Protein AF-A0A258E0H7-F1 (afdb_monomer)

Mean predicted aligned error: 7.64 Å

Radius of gyration: 17.81 Å; Cα contacts (8 Å, |Δi|>4): 95; chains: 1; bounding box: 35×32×52 Å

Sequence (106 aa):
TGLEKFDLSAGLTFDPAPRPLGAIVLLETAETCALEPVAQVAAVPLLSSQVFRPHAAVLLGRQAALFAQCAALARTVPVYRLSRPKRFATLDAICDLIETQFAPRP

Nearest PDB structures (foldseek):
  2vye-assembly1_B  TM=4.398E-01  e=7.861E-01  Geobacillus kaustophilus HTA426
  5ttx-assembly3_C  TM=3.850E-01  e=9.106E+00  Thaumarchaeota archaeon SCGC AB-539-E09

Secondary structure (DSSP, 8-state):
---------S------SPPPPS-EEEEEE-SS-EEEEPPHHHHHHHHHHTSSSHHHHHHTT-HHHHHHHHHHHHHHS-EEEEEE-S-GGGHHHHHHHHHHHHSPP-

Solvent-accessible surface area (backbone atoms only — not comparable to full-atom values): 6606 Å² total; per-residue (Å²): 136,78,83,82,77,81,73,85,76,63,92,70,74,88,71,88,69,86,74,86,68,83,60,45,77,45,80,41,84,34,93,53,78,47,80,42,81,45,55,49,81,65,33,25,64,55,50,50,70,70,42,84,65,57,64,55,32,55,79,68,73,34,46,68,60,53,50,52,51,29,45,50,45,29,73,73,29,54,40,30,38,35,32,27,53,98,47,77,92,52,44,65,65,53,50,53,52,51,46,70,74,66,52,84,77,132

Structure (mmCIF, N/CA/C/O backbone):
data_AF-A0A258E0H7-F1
#
_entry.id   AF-A0A258E0H7-F1
#
loop_
_atom_site.group_PDB
_atom_site.id
_atom_site.type_symbol
_atom_site.label_atom_id
_atom_site.label_alt_id
_atom_site.label_comp_id
_at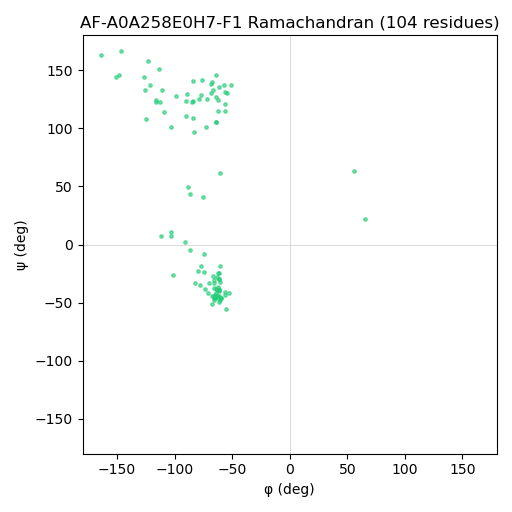om_site.label_asym_id
_atom_site.label_entity_id
_atom_site.label_seq_id
_atom_site.pdbx_PDB_ins_code
_atom_site.Cartn_x
_atom_site.Cartn_y
_atom_site.Cartn_z
_atom_site.occupancy
_atom_site.B_iso_or_equiv
_atom_site.auth_seq_id
_atom_sit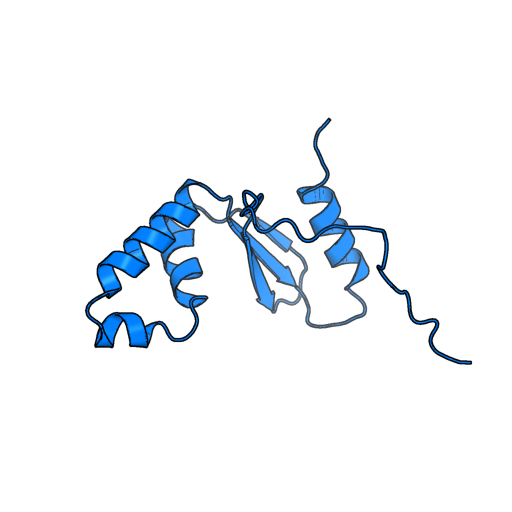e.auth_comp_id
_atom_site.auth_asym_id
_atom_site.auth_atom_id
_atom_site.pdbx_PDB_model_num
ATOM 1 N N . THR A 1 1 ? 14.733 23.526 -31.151 1.00 47.91 1 THR A N 1
ATOM 2 C CA . THR A 1 1 ? 13.702 22.468 -31.142 1.00 47.91 1 THR A CA 1
ATOM 3 C C . THR A 1 1 ? 12.911 22.647 -29.866 1.00 47.91 1 THR A C 1
ATOM 5 O O . THR A 1 1 ? 13.452 22.413 -28.795 1.00 47.91 1 THR A O 1
ATOM 8 N N . GLY A 1 2 ? 11.734 23.271 -29.956 1.00 48.00 2 GLY A N 1
ATOM 9 C CA . GLY A 1 2 ? 10.921 23.611 -28.785 1.00 48.00 2 GLY A CA 1
ATOM 10 C C . GLY A 1 2 ? 10.217 22.373 -28.246 1.00 48.00 2 GLY A C 1
ATOM 11 O O . GLY A 1 2 ? 9.795 21.535 -29.036 1.00 48.00 2 GLY A O 1
ATOM 12 N N . LEU A 1 3 ? 10.128 22.253 -26.920 1.00 60.12 3 LEU A N 1
ATOM 13 C CA . LEU A 1 3 ? 9.322 21.225 -26.266 1.00 60.12 3 LEU A CA 1
ATOM 14 C C . LEU A 1 3 ? 7.880 21.356 -26.776 1.00 60.12 3 LEU A C 1
ATOM 16 O O . LEU A 1 3 ? 7.235 22.377 -26.527 1.00 60.12 3 LEU A O 1
ATOM 20 N N . GLU A 1 4 ? 7.382 20.348 -27.486 1.00 59.34 4 GLU A N 1
ATOM 21 C CA . GLU A 1 4 ? 5.952 20.232 -27.749 1.00 59.34 4 GLU A CA 1
ATOM 22 C C . GLU A 1 4 ? 5.263 20.033 -26.401 1.00 59.34 4 GLU A C 1
ATOM 24 O O . GLU A 1 4 ? 5.387 19.004 -25.736 1.00 59.34 4 GLU A O 1
ATOM 29 N N . LYS A 1 5 ? 4.607 21.093 -25.934 1.00 60.22 5 LYS A N 1
ATOM 30 C CA . LYS A 1 5 ? 3.807 21.062 -24.721 1.00 60.22 5 LYS A CA 1
ATOM 31 C C . LYS A 1 5 ? 2.547 20.264 -25.042 1.00 60.22 5 LYS A C 1
ATOM 33 O O . LYS A 1 5 ? 1.631 20.791 -25.665 1.00 60.22 5 LYS A O 1
ATOM 38 N N . PHE A 1 6 ? 2.515 19.005 -24.621 1.00 62.38 6 PHE A N 1
ATOM 39 C CA . PHE A 1 6 ? 1.298 18.203 -24.632 1.00 62.38 6 PHE A CA 1
ATOM 40 C C . PHE A 1 6 ? 0.298 18.841 -23.667 1.00 62.38 6 PHE A C 1
ATOM 42 O O . PHE A 1 6 ? 0.471 18.787 -22.448 1.00 62.38 6 PHE A O 1
ATOM 49 N N . ASP A 1 7 ? -0.713 19.508 -24.213 1.00 56.28 7 ASP A N 1
ATOM 50 C CA . ASP A 1 7 ? -1.839 19.983 -23.427 1.00 56.28 7 ASP A CA 1
ATOM 51 C C . ASP A 1 7 ? -2.829 18.823 -23.290 1.00 56.28 7 ASP A C 1
ATOM 53 O O . ASP A 1 7 ? -3.470 18.415 -24.258 1.00 56.28 7 ASP A O 1
ATOM 57 N N . LEU A 1 8 ? -2.934 18.257 -22.085 1.00 61.44 8 LEU A N 1
ATOM 58 C CA . LEU A 1 8 ? -3.953 17.262 -21.729 1.00 61.44 8 LEU A CA 1
ATOM 59 C C . LEU A 1 8 ? -5.321 17.945 -21.541 1.00 61.44 8 LEU A C 1
ATOM 61 O O . LEU A 1 8 ? -6.069 17.624 -20.623 1.00 61.44 8 LEU A O 1
ATOM 65 N N . SER A 1 9 ? -5.661 18.899 -22.405 1.00 56.53 9 SER A N 1
ATOM 66 C CA . SER A 1 9 ? -6.960 19.563 -22.451 1.00 56.53 9 SER A CA 1
ATOM 67 C C . SER A 1 9 ? -7.940 18.770 -23.325 1.00 56.53 9 SER A C 1
ATOM 69 O O . SER A 1 9 ? -8.709 19.316 -24.111 1.00 56.53 9 SER A O 1
ATOM 71 N N . ALA A 1 10 ? -7.957 17.443 -23.169 1.00 54.59 10 ALA A N 1
ATOM 72 C CA . ALA A 1 10 ? -9.155 16.684 -23.509 1.00 54.59 10 ALA A CA 1
ATOM 73 C C . ALA A 1 10 ? -10.227 17.104 -22.498 1.00 54.59 10 ALA A C 1
ATOM 75 O O . ALA A 1 10 ? -9.908 17.189 -21.317 1.00 54.59 10 ALA A O 1
ATOM 76 N N . GLY A 1 11 ? -11.448 17.415 -22.949 1.00 56.09 11 GLY A N 1
ATOM 77 C CA . GLY A 1 11 ? -12.550 18.013 -22.177 1.00 56.09 11 GLY A CA 1
ATOM 78 C C . GLY A 1 11 ? -13.046 17.194 -20.977 1.00 56.09 11 GLY A C 1
ATOM 79 O O . GLY A 1 11 ? -14.203 16.792 -20.915 1.00 56.09 11 GLY A O 1
ATOM 80 N N . LEU A 1 12 ? -12.161 16.955 -20.019 1.00 61.03 12 LEU A N 1
ATOM 81 C CA . LEU A 1 12 ? -12.399 16.313 -18.748 1.00 61.03 12 LEU A CA 1
ATOM 82 C C . LEU A 1 12 ? -12.925 17.391 -17.812 1.00 61.03 12 LEU A C 1
ATOM 84 O O . LEU A 1 12 ? -12.177 18.179 -17.234 1.00 61.03 12 LEU A O 1
ATOM 88 N N . THR A 1 13 ? -14.244 17.445 -17.684 1.00 70.94 13 THR A N 1
ATOM 89 C CA . THR A 1 13 ? -14.888 18.141 -16.577 1.00 70.94 13 THR A CA 1
ATOM 90 C C . THR A 1 13 ? -14.311 17.583 -15.276 1.00 70.94 13 THR A C 1
ATOM 92 O O . THR A 1 13 ? -14.226 16.365 -15.109 1.00 70.94 13 THR A O 1
ATOM 95 N N . PHE A 1 14 ? -13.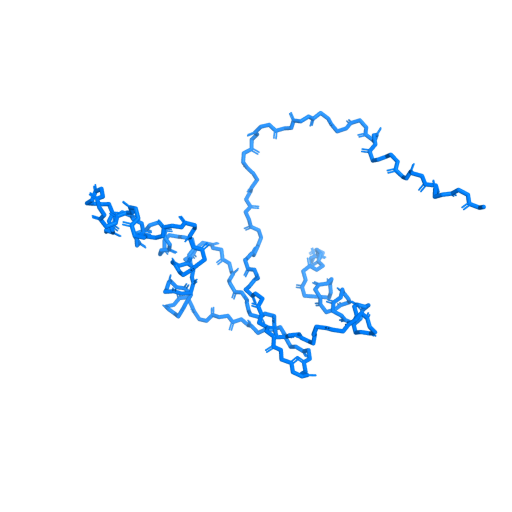886 18.455 -14.361 1.00 75.56 14 PHE A N 1
ATOM 96 C CA . PHE A 1 14 ? -13.424 18.017 -13.047 1.00 75.56 14 PHE A CA 1
ATOM 97 C C . PHE A 1 14 ? -14.582 17.335 -12.313 1.00 75.56 14 PHE A C 1
ATOM 99 O O . PHE A 1 14 ? -15.585 17.976 -12.001 1.00 75.56 14 PHE A O 1
ATOM 106 N N . ASP A 1 15 ? -14.441 16.038 -12.060 1.00 80.75 15 ASP A N 1
ATOM 107 C CA . ASP A 1 15 ? -15.366 15.274 -11.235 1.00 80.75 15 ASP A CA 1
ATOM 108 C C . ASP A 1 15 ? -14.886 15.337 -9.775 1.00 80.75 15 ASP A C 1
ATOM 110 O O . ASP A 1 15 ? -13.832 14.774 -9.461 1.00 80.75 15 ASP A O 1
ATOM 114 N N . PRO A 1 16 ? -15.610 16.028 -8.875 1.00 84.69 16 PRO A N 1
ATOM 115 C CA . PRO A 1 16 ? -15.230 16.111 -7.470 1.00 84.69 16 PRO A CA 1
ATOM 116 C C . PRO A 1 16 ? -15.515 14.810 -6.706 1.00 84.69 16 PRO A C 1
ATOM 118 O O . PRO A 1 16 ? -15.144 14.709 -5.534 1.00 84.69 16 PRO A O 1
ATOM 121 N N . ALA A 1 17 ? -16.206 13.837 -7.313 1.00 89.31 17 ALA A N 1
ATOM 122 C CA . ALA A 1 17 ? -16.540 12.597 -6.642 1.00 89.31 17 ALA A CA 1
ATOM 123 C C . ALA A 1 17 ? -15.269 11.763 -6.390 1.00 89.31 17 ALA A C 1
ATOM 125 O O . ALA A 1 17 ? -14.468 11.536 -7.303 1.00 89.31 17 ALA A O 1
ATOM 126 N N . PRO A 1 18 ? -15.059 11.275 -5.154 1.00 87.06 18 PRO A N 1
ATOM 127 C CA . PRO A 1 18 ? -13.915 10.430 -4.855 1.00 87.06 18 PRO A CA 1
ATOM 128 C C . PRO A 1 18 ? -14.016 9.128 -5.651 1.00 87.06 18 PRO A C 1
ATOM 130 O O . PRO A 1 18 ? -15.017 8.412 -5.580 1.00 87.06 18 PRO A O 1
ATOM 133 N N . ARG A 1 19 ? -12.958 8.797 -6.391 1.00 88.50 19 ARG A N 1
ATOM 134 C CA . ARG A 1 19 ? -12.869 7.521 -7.103 1.00 88.50 19 ARG A CA 1
ATOM 135 C C . ARG A 1 19 ? -12.360 6.424 -6.169 1.00 88.50 19 ARG A C 1
ATOM 137 O O . ARG A 1 19 ? -11.459 6.688 -5.368 1.00 88.50 19 ARG A O 1
ATOM 144 N N . PRO A 1 20 ? -12.899 5.197 -6.265 1.00 89.50 20 PRO A N 1
ATOM 145 C CA . PRO A 1 20 ? -12.367 4.076 -5.505 1.00 89.50 20 PRO A CA 1
ATOM 146 C C . PRO A 1 20 ? -10.911 3.817 -5.912 1.00 89.50 20 PRO A C 1
ATOM 148 O O . PRO A 1 20 ? -10.576 3.820 -7.097 1.00 89.50 20 PRO A O 1
ATOM 151 N N . LEU A 1 21 ? -10.041 3.600 -4.925 1.00 91.50 21 LEU A N 1
ATOM 152 C CA . LEU A 1 21 ? -8.642 3.253 -5.170 1.00 91.50 21 LEU A CA 1
ATOM 153 C C . LEU A 1 21 ? -8.536 1.781 -5.580 1.00 91.50 21 LEU A C 1
ATOM 155 O O . LEU A 1 21 ? -9.028 0.910 -4.867 1.00 91.50 21 LEU A O 1
ATOM 159 N N . GLY A 1 22 ? -7.857 1.510 -6.698 1.00 91.69 22 GLY A N 1
ATOM 160 C CA . GLY A 1 22 ? -7.590 0.140 -7.151 1.00 91.69 22 GLY A CA 1
ATOM 161 C C . GLY A 1 22 ? -6.451 -0.542 -6.387 1.00 91.69 22 GLY A C 1
ATOM 162 O O . GLY A 1 22 ? -6.506 -1.743 -6.142 1.00 91.69 22 GLY A O 1
ATOM 163 N N . ALA A 1 23 ? -5.432 0.223 -5.988 1.00 94.88 23 ALA A N 1
ATOM 164 C CA . ALA A 1 23 ? -4.303 -0.251 -5.196 1.00 94.88 23 ALA A CA 1
ATOM 165 C C . ALA A 1 23 ? -3.530 0.924 -4.574 1.00 94.88 23 ALA A C 1
ATOM 167 O O . ALA A 1 23 ? -3.630 2.063 -5.034 1.00 94.88 23 ALA A O 1
ATOM 168 N N . ILE A 1 24 ? -2.713 0.631 -3.561 1.00 95.81 24 ILE A N 1
ATOM 169 C CA . ILE A 1 24 ? -1.673 1.526 -3.040 1.00 95.81 24 ILE A CA 1
ATOM 170 C C . ILE A 1 24 ? -0.320 0.855 -3.271 1.00 95.81 24 ILE A C 1
ATOM 172 O O . ILE A 1 24 ? -0.094 -0.260 -2.807 1.00 95.81 24 ILE A O 1
ATOM 176 N N . VAL A 1 25 ? 0.595 1.536 -3.960 1.00 96.50 25 VAL A N 1
ATOM 177 C CA . VAL A 1 25 ? 1.948 1.027 -4.228 1.00 96.50 25 VAL A CA 1
ATOM 178 C C . VAL A 1 25 ? 2.962 1.820 -3.409 1.00 96.50 25 VAL A C 1
ATOM 180 O O . VAL A 1 25 ? 3.160 3.015 -3.622 1.00 96.50 25 VAL A O 1
ATOM 183 N N . LEU A 1 26 ? 3.607 1.149 -2.460 1.00 96.25 26 LEU A N 1
ATOM 184 C CA . LEU A 1 26 ? 4.665 1.702 -1.625 1.00 96.25 26 LEU A CA 1
ATOM 185 C C . LEU A 1 26 ? 5.998 1.600 -2.360 1.00 96.25 26 LEU A C 1
ATOM 187 O O . LEU A 1 26 ? 6.409 0.512 -2.758 1.00 96.25 26 LEU A O 1
ATOM 191 N N . LEU A 1 27 ? 6.673 2.731 -2.534 1.00 94.88 27 LEU A N 1
ATOM 192 C CA . LEU A 1 27 ? 7.924 2.798 -3.281 1.00 94.88 27 LEU A CA 1
ATOM 193 C C . LEU A 1 27 ? 9.121 2.553 -2.364 1.00 94.88 27 LEU A C 1
ATOM 195 O O . LEU A 1 27 ? 9.291 3.242 -1.359 1.00 94.88 27 LEU A O 1
ATOM 199 N N . GLU A 1 28 ? 9.993 1.638 -2.767 1.00 95.00 28 GLU A N 1
ATOM 200 C CA . GLU A 1 28 ? 11.252 1.348 -2.091 1.00 95.00 28 GLU A CA 1
ATOM 201 C C . GLU A 1 28 ? 12.424 1.436 -3.073 1.00 95.00 28 GLU A C 1
ATOM 203 O O . GLU A 1 28 ? 12.308 1.109 -4.255 1.00 95.00 28 GLU A O 1
ATOM 208 N N . THR A 1 29 ? 13.571 1.916 -2.589 1.00 94.94 29 THR A N 1
ATOM 209 C CA . THR A 1 29 ? 14.801 1.934 -3.391 1.00 94.94 29 THR A CA 1
ATOM 210 C C . THR A 1 29 ? 15.495 0.586 -3.265 1.00 94.94 29 THR A C 1
ATOM 212 O O . THR A 1 29 ? 15.841 0.189 -2.159 1.00 94.94 29 THR A O 1
ATOM 215 N N . ALA A 1 30 ? 15.720 -0.085 -4.389 1.00 94.56 30 ALA A N 1
ATOM 216 C CA . ALA A 1 30 ? 16.410 -1.368 -4.453 1.00 94.56 30 ALA A CA 1
ATOM 217 C C . ALA A 1 30 ? 17.217 -1.483 -5.751 1.00 94.56 30 ALA A C 1
ATOM 219 O O . ALA A 1 30 ? 17.032 -0.700 -6.678 1.00 94.56 30 ALA A O 1
ATOM 220 N N . GLU A 1 31 ? 18.103 -2.469 -5.833 1.00 91.62 31 GLU A N 1
ATOM 221 C CA . GLU A 1 31 ? 18.896 -2.734 -7.041 1.00 91.62 31 GLU A CA 1
ATOM 222 C C . GLU A 1 31 ? 18.123 -3.509 -8.112 1.00 91.62 31 GLU A C 1
ATOM 224 O O . GLU A 1 31 ? 18.439 -3.428 -9.299 1.00 91.62 31 GLU A O 1
ATOM 229 N N . THR A 1 32 ? 17.083 -4.228 -7.698 1.00 89.62 32 THR A N 1
ATOM 230 C CA . THR A 1 32 ? 16.216 -5.020 -8.566 1.00 89.62 32 THR A CA 1
ATOM 231 C C . THR A 1 32 ? 14.813 -4.432 -8.602 1.00 89.62 32 THR A C 1
ATOM 233 O O . THR A 1 32 ? 14.361 -3.785 -7.653 1.00 89.62 32 THR A O 1
ATOM 236 N N . CYS A 1 33 ? 14.133 -4.636 -9.730 1.00 92.62 33 CYS A N 1
ATOM 237 C CA . CYS A 1 33 ? 12.736 -4.263 -9.880 1.00 92.62 33 CYS A CA 1
ATOM 238 C C . CYS A 1 33 ? 11.842 -5.433 -9.461 1.00 92.62 33 CYS A C 1
ATOM 240 O O . CYS A 1 33 ? 11.983 -6.528 -10.002 1.00 92.62 33 CYS A O 1
ATOM 242 N N . ALA A 1 34 ? 10.951 -5.208 -8.498 1.00 94.62 34 ALA A N 1
ATOM 243 C CA . ALA A 1 34 ? 9.981 -6.201 -8.048 1.00 94.62 34 ALA A CA 1
ATOM 244 C C . ALA A 1 34 ? 8.715 -5.512 -7.537 1.00 94.62 34 ALA A C 1
ATOM 246 O O . ALA A 1 34 ? 8.794 -4.452 -6.914 1.00 94.62 34 ALA A O 1
ATOM 247 N N . LEU A 1 35 ? 7.560 -6.127 -7.789 1.00 96.12 35 LEU A N 1
ATOM 248 C CA . LEU A 1 35 ? 6.261 -5.668 -7.309 1.00 96.12 35 LEU A CA 1
ATOM 249 C C . LEU A 1 35 ? 5.591 -6.797 -6.531 1.00 96.12 35 LEU A C 1
ATOM 251 O O . LEU A 1 35 ? 5.156 -7.788 -7.112 1.00 96.12 35 LEU A O 1
ATOM 255 N N . GLU A 1 36 ? 5.516 -6.648 -5.214 1.00 96.38 36 GLU A N 1
ATOM 256 C CA . GLU A 1 36 ? 5.084 -7.721 -4.316 1.00 96.38 36 GLU A CA 1
ATOM 257 C C . GLU A 1 36 ? 3.853 -7.305 -3.506 1.00 96.38 36 GLU A C 1
ATOM 259 O O . GLU A 1 36 ? 3.798 -6.173 -3.011 1.00 96.38 36 GLU A O 1
ATOM 264 N N . PRO A 1 37 ? 2.850 -8.187 -3.342 1.00 96.75 37 PRO A N 1
ATOM 265 C CA . PRO A 1 37 ? 1.712 -7.899 -2.485 1.00 96.75 37 PRO A CA 1
ATOM 266 C C . PRO A 1 37 ? 2.148 -7.846 -1.018 1.00 96.75 37 PRO A C 1
ATOM 268 O O . PRO A 1 37 ? 2.916 -8.675 -0.533 1.00 96.75 37 PRO A O 1
ATOM 271 N N . VAL A 1 38 ? 1.600 -6.886 -0.283 1.00 97.44 38 VAL A N 1
ATOM 272 C CA . VAL A 1 38 ? 1.816 -6.738 1.154 1.00 97.44 38 VAL A CA 1
ATOM 273 C C . VAL A 1 38 ? 0.633 -7.349 1.894 1.00 97.44 38 VAL A C 1
ATOM 275 O O . VAL A 1 38 ? -0.523 -7.006 1.643 1.00 97.44 38 VAL A O 1
ATOM 278 N N . ALA A 1 39 ? 0.913 -8.237 2.849 1.00 94.94 39 ALA A N 1
ATOM 279 C CA . ALA A 1 39 ? -0.121 -8.796 3.715 1.00 94.94 39 ALA A CA 1
ATOM 280 C C . ALA A 1 39 ? -0.875 -7.679 4.458 1.00 94.94 39 ALA A C 1
ATOM 282 O O . ALA A 1 39 ? -0.255 -6.762 4.996 1.00 94.94 39 ALA A O 1
ATOM 283 N N . GLN A 1 40 ? -2.205 -7.778 4.553 1.00 91.44 40 GLN A N 1
ATOM 284 C CA . GLN A 1 40 ? -3.054 -6.712 5.112 1.00 91.44 40 GLN A CA 1
ATOM 285 C C . GLN A 1 40 ? -2.612 -6.247 6.508 1.00 91.44 40 GLN A C 1
ATOM 287 O O . GLN A 1 40 ? -2.560 -5.050 6.783 1.00 91.44 40 GLN A O 1
ATOM 292 N N . VAL A 1 41 ? -2.233 -7.185 7.382 1.00 91.56 41 VAL A N 1
ATOM 293 C CA . VAL A 1 41 ? -1.747 -6.872 8.737 1.00 91.56 41 VAL A CA 1
ATOM 294 C C . VAL A 1 41 ? -0.444 -6.066 8.691 1.00 91.56 41 VAL A C 1
ATOM 296 O O . VAL A 1 41 ? -0.276 -5.119 9.458 1.00 91.56 41 VAL A O 1
ATOM 299 N N . ALA A 1 42 ? 0.456 -6.394 7.762 1.00 94.81 42 ALA A N 1
ATOM 300 C CA . ALA A 1 42 ? 1.715 -5.681 7.573 1.00 94.81 42 ALA A CA 1
ATOM 301 C C . ALA A 1 42 ? 1.522 -4.314 6.890 1.00 94.81 42 ALA A C 1
ATOM 303 O O . ALA A 1 42 ? 2.343 -3.416 7.070 1.00 94.81 42 ALA A O 1
ATOM 304 N N . ALA A 1 43 ? 0.432 -4.126 6.141 1.00 96.06 43 ALA A N 1
ATOM 305 C CA . ALA A 1 43 ? 0.143 -2.879 5.442 1.00 96.06 43 ALA A CA 1
ATOM 306 C C . ALA A 1 43 ? -0.224 -1.726 6.390 1.00 96.06 43 ALA A C 1
ATOM 308 O O . ALA A 1 43 ? 0.141 -0.587 6.118 1.00 96.06 43 ALA A O 1
ATOM 309 N N . VAL A 1 44 ? -0.887 -1.986 7.523 1.00 94.69 44 VAL A N 1
ATOM 310 C CA . VAL A 1 44 ? -1.329 -0.930 8.459 1.00 94.69 44 VAL A CA 1
ATOM 311 C C . VAL A 1 44 ? -0.186 -0.019 8.943 1.00 94.69 44 VAL A C 1
ATOM 313 O O . VAL A 1 44 ? -0.290 1.198 8.758 1.00 94.69 44 VAL A O 1
ATOM 316 N N . PRO A 1 45 ? 0.912 -0.539 9.533 1.00 93.44 45 PRO A N 1
ATOM 317 C CA . PRO A 1 45 ? 2.024 0.311 9.963 1.00 93.44 45 PRO A CA 1
ATOM 318 C C . PRO A 1 45 ? 2.750 0.976 8.787 1.00 93.44 45 PRO A C 1
ATOM 320 O O . PRO A 1 45 ? 3.242 2.095 8.931 1.00 93.44 45 PRO A O 1
ATOM 323 N N . LEU A 1 46 ? 2.788 0.330 7.617 1.00 94.69 46 LEU A N 1
ATOM 324 C CA . LEU A 1 46 ? 3.393 0.905 6.417 1.00 94.69 46 LEU A CA 1
ATOM 325 C C . LEU A 1 46 ? 2.592 2.101 5.898 1.00 94.69 46 LEU A C 1
ATOM 327 O O . LEU A 1 46 ? 3.175 3.133 5.600 1.00 94.69 46 LEU A O 1
ATOM 331 N N . LEU A 1 47 ? 1.263 2.008 5.850 1.00 94.94 47 LEU A N 1
ATOM 332 C CA . LEU A 1 47 ? 0.407 3.131 5.467 1.00 94.94 47 LEU A CA 1
ATOM 333 C C . LEU A 1 47 ? 0.511 4.275 6.478 1.00 94.94 47 LEU A C 1
ATOM 335 O O . LEU A 1 47 ? 0.639 5.431 6.085 1.00 94.94 47 LEU A O 1
ATOM 339 N N . SER A 1 48 ? 0.536 3.959 7.777 1.00 92.50 48 SER A N 1
ATOM 340 C CA . SER A 1 48 ? 0.684 4.973 8.824 1.00 92.50 48 SER A CA 1
ATOM 341 C C . SER A 1 48 ? 2.001 5.750 8.725 1.00 92.50 48 SER A C 1
ATOM 343 O O . SER A 1 48 ? 2.031 6.912 9.126 1.00 92.50 48 SER A O 1
ATOM 345 N N . SER A 1 49 ? 3.081 5.146 8.211 1.00 91.19 49 SER A N 1
ATOM 346 C CA . SER A 1 49 ? 4.368 5.834 8.025 1.00 91.19 49 SER A CA 1
ATOM 347 C C . SER A 1 49 ? 4.389 6.759 6.805 1.00 91.19 49 SER A C 1
ATOM 349 O O . SER A 1 49 ? 5.219 7.662 6.745 1.00 91.19 49 SER A O 1
ATOM 351 N N . GLN A 1 50 ? 3.457 6.576 5.863 1.00 93.75 50 GLN A N 1
ATOM 352 C CA . GLN A 1 50 ? 3.284 7.455 4.700 1.00 93.75 50 GLN A CA 1
ATOM 353 C C . GLN A 1 50 ? 2.375 8.657 4.987 1.00 93.75 50 GLN A C 1
ATOM 355 O O . GLN A 1 50 ? 2.205 9.529 4.134 1.00 93.75 50 GLN A O 1
ATOM 360 N N . VAL A 1 51 ? 1.779 8.728 6.180 1.00 91.62 51 VAL A N 1
ATOM 361 C CA . VAL A 1 51 ? 0.929 9.854 6.566 1.00 91.62 51 VAL A CA 1
ATOM 362 C C . VAL A 1 51 ? 1.804 11.075 6.807 1.00 91.62 51 VAL A C 1
ATOM 364 O O . VAL A 1 51 ? 2.719 11.057 7.627 1.00 91.62 51 VAL A O 1
ATOM 367 N N . PHE A 1 52 ? 1.499 12.171 6.119 1.00 90.25 52 PHE A N 1
ATOM 368 C CA . PHE A 1 52 ? 2.197 13.431 6.324 1.00 90.25 52 PHE A CA 1
ATOM 369 C C . PHE A 1 52 ? 1.994 13.937 7.761 1.00 90.25 52 PHE A C 1
ATOM 371 O O . PHE A 1 52 ? 0.866 14.138 8.206 1.00 90.25 52 PHE A O 1
ATOM 378 N N . ARG A 1 53 ? 3.103 14.176 8.478 1.00 87.06 53 ARG A N 1
ATOM 379 C CA . ARG A 1 53 ? 3.135 14.650 9.878 1.00 87.06 53 ARG A CA 1
ATOM 380 C C . ARG A 1 53 ? 2.344 13.751 10.846 1.00 87.06 53 ARG A C 1
ATOM 382 O O . ARG A 1 53 ? 1.428 14.228 11.519 1.00 87.06 53 ARG A O 1
ATOM 389 N N . PRO A 1 54 ? 2.739 12.480 11.025 1.00 82.94 54 PRO A N 1
ATOM 390 C CA . PRO A 1 54 ? 1.996 11.546 11.875 1.00 82.94 54 PRO A CA 1
ATOM 391 C C . PRO A 1 54 ? 1.960 11.995 13.349 1.00 82.94 54 PRO A C 1
ATOM 393 O O . PRO A 1 54 ? 0.979 11.761 14.051 1.00 82.94 54 PRO A O 1
ATOM 396 N N . HIS A 1 55 ? 2.975 12.738 13.809 1.00 86.19 55 HIS A N 1
ATOM 397 C CA . HIS A 1 55 ? 3.013 13.327 15.153 1.00 86.19 55 HIS A CA 1
ATOM 398 C C . HIS A 1 55 ? 1.885 14.331 15.425 1.00 86.19 55 HIS A C 1
ATOM 400 O O . HIS A 1 55 ? 1.497 14.499 16.578 1.00 86.19 55 HIS A O 1
ATOM 406 N N . ALA A 1 56 ? 1.309 14.962 14.395 1.00 88.38 56 ALA A N 1
ATOM 407 C CA . ALA A 1 56 ? 0.159 15.842 14.582 1.00 88.38 56 ALA A CA 1
ATOM 408 C C . ALA A 1 56 ? -1.043 15.069 15.147 1.00 88.38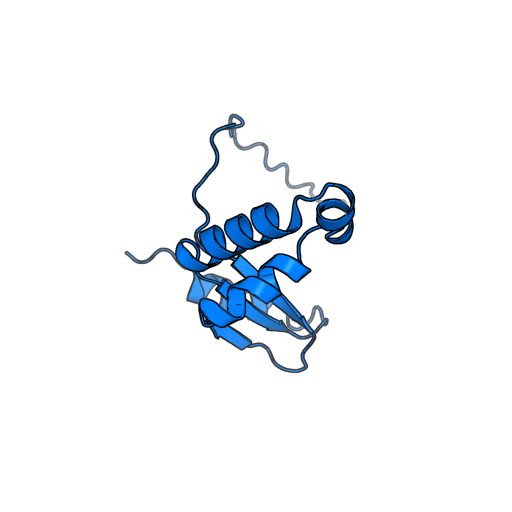 56 ALA A C 1
ATOM 410 O O . ALA A 1 56 ? -1.743 15.572 16.020 1.00 88.38 56 ALA A O 1
ATOM 411 N N . ALA A 1 57 ? -1.241 13.814 14.729 1.00 85.81 57 ALA A N 1
ATOM 412 C CA . ALA A 1 57 ? -2.295 12.971 15.283 1.00 85.81 57 ALA A CA 1
ATOM 413 C C . ALA A 1 57 ? -2.056 12.649 16.765 1.00 85.81 57 ALA A C 1
ATOM 415 O O . ALA A 1 57 ? -3.017 12.557 17.521 1.00 85.81 57 ALA A O 1
ATOM 416 N N . VAL A 1 58 ? -0.799 12.522 17.199 1.00 87.81 58 VAL A N 1
ATOM 417 C CA . VAL A 1 58 ? -0.458 12.327 18.618 1.00 87.81 58 VAL A CA 1
ATOM 418 C C . VAL A 1 58 ? -0.788 13.584 19.420 1.00 87.81 58 VAL A C 1
ATOM 420 O O . VAL A 1 58 ? -1.525 13.506 20.398 1.00 87.81 58 VAL A O 1
ATOM 423 N N . LEU A 1 59 ? -0.320 14.751 18.964 1.00 91.31 59 LEU A N 1
ATOM 424 C CA . LEU A 1 59 ? -0.552 16.036 19.636 1.00 91.31 59 LEU A CA 1
ATOM 425 C C . LEU A 1 59 ? -2.041 16.403 19.730 1.00 91.31 59 LEU A C 1
ATOM 427 O O . LEU A 1 59 ?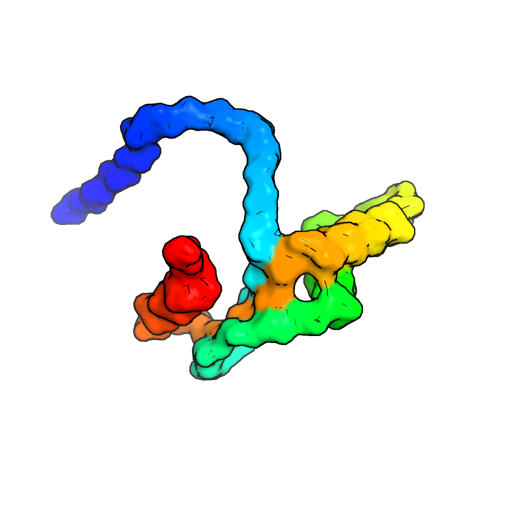 -2.455 17.064 20.674 1.00 91.31 59 LEU A O 1
ATOM 431 N N . LEU A 1 60 ? -2.849 15.951 18.769 1.00 92.06 60 LEU A N 1
ATOM 432 C CA . LEU A 1 60 ? -4.296 16.165 18.738 1.00 92.06 60 LEU A CA 1
ATOM 433 C C . LEU A 1 60 ? -5.101 15.047 19.430 1.00 92.06 60 LEU A C 1
ATOM 435 O O . LEU A 1 60 ? -6.330 15.070 19.373 1.00 92.06 60 LEU A O 1
ATOM 439 N N . GLY A 1 61 ? -4.451 14.035 20.021 1.00 92.06 61 GLY A N 1
ATOM 440 C CA . GLY A 1 61 ? -5.137 12.890 20.639 1.00 92.06 61 GLY A CA 1
ATOM 441 C C . GLY A 1 61 ? -5.915 12.010 19.645 1.00 92.06 61 GLY A C 1
ATOM 442 O O . GLY A 1 61 ? -6.848 11.304 20.017 1.00 92.06 61 GLY A O 1
ATOM 443 N N . ARG A 1 62 ? -5.560 12.051 18.356 1.00 92.62 62 ARG A N 1
ATOM 444 C CA . ARG A 1 62 ? -6.217 11.348 17.237 1.00 92.62 62 ARG A CA 1
ATOM 445 C C . ARG A 1 62 ? -5.467 10.103 16.760 1.00 92.62 62 ARG A C 1
ATOM 447 O O . ARG A 1 62 ? -5.833 9.540 15.733 1.00 92.62 62 ARG A O 1
ATOM 454 N N . GLN A 1 63 ? -4.453 9.640 17.488 1.00 92.12 63 GLN A N 1
ATOM 455 C CA . GLN A 1 63 ? -3.636 8.490 17.084 1.00 92.12 63 GLN A CA 1
ATOM 456 C C . GLN A 1 63 ? -4.469 7.221 16.827 1.00 92.12 63 GLN A C 1
ATOM 458 O O . GLN A 1 63 ? -4.280 6.563 15.808 1.00 92.12 63 GLN A O 1
ATOM 463 N N . ALA A 1 64 ? -5.438 6.911 17.697 1.00 92.75 64 ALA A N 1
ATOM 464 C CA . ALA A 1 64 ? -6.328 5.762 17.509 1.00 92.75 64 ALA A CA 1
ATOM 465 C C . ALA A 1 64 ? -7.212 5.904 16.256 1.00 92.75 64 ALA A C 1
ATOM 467 O O . ALA A 1 64 ? -7.424 4.936 15.528 1.00 92.75 64 ALA A O 1
ATOM 468 N N . ALA A 1 65 ? -7.683 7.122 15.972 1.00 93.31 65 ALA A N 1
ATOM 469 C CA . ALA A 1 65 ? -8.471 7.418 14.778 1.00 93.31 65 ALA A CA 1
ATOM 470 C C . ALA A 1 65 ? -7.632 7.246 13.501 1.00 93.31 65 ALA A C 1
ATOM 472 O O . ALA A 1 65 ? -8.086 6.610 12.553 1.00 93.31 65 ALA A O 1
ATOM 473 N N . LEU A 1 66 ? -6.392 7.748 13.503 1.00 93.06 66 LEU A N 1
ATOM 474 C CA . LEU A 1 66 ? -5.464 7.579 12.385 1.00 93.06 66 LEU A CA 1
ATOM 475 C C . LEU A 1 66 ? -5.160 6.098 12.129 1.00 93.06 66 LEU A C 1
ATOM 477 O O . LEU A 1 66 ? -5.199 5.637 10.988 1.00 93.06 66 LEU A O 1
ATOM 481 N N . PHE A 1 67 ? -4.905 5.339 13.195 1.00 93.25 67 PHE A N 1
ATOM 482 C CA . PHE A 1 67 ? -4.683 3.901 13.099 1.00 93.25 67 PHE A CA 1
ATOM 483 C C . PHE A 1 67 ? -5.902 3.179 12.508 1.00 93.25 67 PHE A C 1
ATOM 485 O O . PHE A 1 67 ? -5.758 2.379 11.585 1.00 93.25 67 PHE A O 1
ATOM 492 N N . ALA A 1 68 ? -7.111 3.501 12.980 1.00 94.94 68 ALA A N 1
ATOM 493 C CA . ALA A 1 68 ? -8.350 2.924 12.464 1.00 94.94 68 ALA A CA 1
ATOM 494 C C . ALA A 1 68 ? -8.571 3.238 10.973 1.00 94.94 68 ALA A C 1
ATOM 496 O O . ALA A 1 68 ? -9.010 2.362 10.227 1.00 94.94 68 ALA A O 1
ATOM 497 N N . GLN A 1 69 ? -8.223 4.449 10.524 1.00 93.75 69 GLN A N 1
ATOM 498 C CA . GLN A 1 69 ? -8.278 4.841 9.111 1.00 93.75 69 GLN A CA 1
ATOM 499 C C . GLN A 1 69 ? -7.275 4.053 8.258 1.00 93.75 69 GLN A C 1
ATOM 501 O O . GLN A 1 69 ? -7.654 3.503 7.226 1.00 93.75 69 GLN A O 1
ATOM 506 N N . CYS A 1 70 ? -6.023 3.923 8.708 1.00 94.88 70 CYS A N 1
ATOM 507 C CA . CYS A 1 70 ? -5.016 3.114 8.011 1.00 94.88 70 CYS A CA 1
ATOM 508 C C . CYS A 1 70 ? -5.436 1.640 7.938 1.00 94.88 70 CYS A C 1
ATOM 510 O O . CYS A 1 70 ? -5.292 0.999 6.899 1.00 94.88 70 CYS A O 1
ATOM 512 N N . ALA A 1 71 ? -6.013 1.110 9.019 1.00 95.50 71 ALA A N 1
ATOM 513 C CA . ALA A 1 71 ? -6.546 -0.244 9.054 1.00 95.50 71 ALA A CA 1
ATOM 514 C C . ALA A 1 71 ? -7.749 -0.420 8.115 1.00 95.50 71 ALA A C 1
ATOM 516 O O . ALA 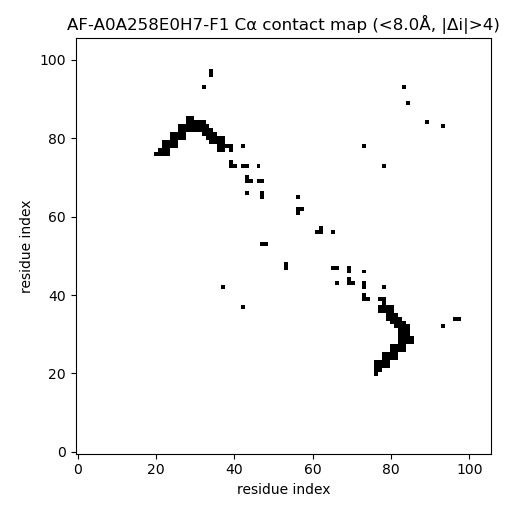A 1 71 ? -7.885 -1.472 7.497 1.00 95.50 71 ALA A O 1
ATOM 517 N N . ALA A 1 72 ? -8.619 0.586 7.990 1.00 95.06 72 ALA A N 1
ATOM 518 C CA . ALA A 1 72 ? -9.717 0.559 7.029 1.00 95.06 72 ALA A CA 1
ATOM 519 C C . ALA A 1 72 ? -9.196 0.491 5.589 1.00 95.06 72 ALA A C 1
ATOM 521 O O . ALA A 1 72 ? -9.638 -0.376 4.843 1.00 95.06 72 ALA A O 1
ATOM 522 N N . LEU A 1 73 ? -8.206 1.321 5.242 1.00 94.38 73 LEU A N 1
ATOM 523 C CA . LEU A 1 73 ? -7.563 1.297 3.926 1.00 94.38 73 LEU A CA 1
ATOM 524 C C . LEU A 1 73 ? -6.893 -0.048 3.634 1.00 94.38 73 LEU A C 1
ATOM 526 O O . LEU A 1 73 ? -7.134 -0.624 2.582 1.00 94.38 73 LEU A O 1
ATOM 530 N N . ALA A 1 74 ? -6.114 -0.589 4.573 1.00 95.31 74 ALA A N 1
ATOM 531 C CA . ALA A 1 74 ? -5.428 -1.871 4.396 1.00 95.31 74 ALA A CA 1
ATOM 532 C C . ALA A 1 74 ? -6.382 -3.065 4.192 1.00 95.31 74 ALA A C 1
ATOM 534 O O . ALA A 1 74 ? -5.982 -4.079 3.624 1.00 95.31 74 ALA A O 1
ATOM 535 N N . ARG A 1 75 ? -7.632 -2.968 4.670 1.00 94.38 75 ARG A N 1
ATOM 536 C CA . ARG A 1 75 ? -8.662 -3.998 4.458 1.00 94.38 75 ARG A CA 1
ATOM 537 C C . ARG A 1 75 ? -9.361 -3.878 3.108 1.00 94.38 75 ARG A C 1
ATOM 539 O O . ARG A 1 75 ? -9.797 -4.896 2.580 1.00 94.38 75 ARG A O 1
ATOM 546 N N . THR A 1 76 ? -9.532 -2.662 2.592 1.00 94.44 76 THR A N 1
ATOM 547 C CA . THR A 1 76 ? -10.348 -2.406 1.395 1.00 94.44 76 THR A CA 1
ATOM 548 C C . THR A 1 76 ? -9.526 -2.208 0.131 1.00 94.44 76 THR A C 1
ATOM 550 O O . THR A 1 76 ? -10.026 -2.487 -0.954 1.00 94.44 76 THR A O 1
ATOM 553 N N . VAL A 1 77 ? -8.280 -1.751 0.255 1.00 95.62 77 VAL A N 1
ATOM 554 C CA . VAL A 1 77 ? -7.407 -1.428 -0.872 1.00 95.62 77 VAL A CA 1
ATOM 555 C C . VAL A 1 77 ? -6.188 -2.354 -0.860 1.00 95.62 77 VAL A C 1
ATOM 557 O O . VAL A 1 77 ? -5.448 -2.367 0.126 1.00 95.62 77 VAL A O 1
ATOM 560 N N . PRO A 1 78 ? -5.939 -3.119 -1.940 1.00 95.62 78 PRO A N 1
ATOM 561 C CA . PRO A 1 78 ? -4.723 -3.909 -2.086 1.00 95.62 78 PRO A CA 1
ATOM 562 C C . PRO A 1 78 ? -3.467 -3.041 -1.957 1.00 95.62 78 PRO A C 1
ATOM 564 O O . PRO A 1 78 ? -3.355 -1.999 -2.605 1.00 95.62 78 PRO A O 1
ATOM 567 N N . VAL A 1 79 ? -2.510 -3.478 -1.138 1.00 97.06 79 VAL A N 1
ATOM 568 C CA . VAL A 1 79 ? -1.234 -2.779 -0.951 1.00 97.06 79 VAL A CA 1
ATOM 569 C C . VAL A 1 79 ? -0.112 -3.604 -1.559 1.00 97.06 79 VAL A C 1
ATOM 571 O O . VAL A 1 79 ? -0.009 -4.802 -1.307 1.00 97.06 79 VAL A O 1
ATOM 574 N N . TYR A 1 80 ? 0.739 -2.947 -2.336 1.00 97.56 80 TYR A N 1
ATOM 575 C CA . TYR A 1 80 ? 1.919 -3.534 -2.955 1.00 97.56 80 TYR A CA 1
ATOM 576 C C . TYR A 1 80 ? 3.170 -2.770 -2.545 1.00 97.56 80 TYR A C 1
ATOM 578 O O . TYR A 1 80 ? 3.113 -1.593 -2.187 1.00 97.56 80 TYR A O 1
ATOM 586 N N . ARG A 1 81 ? 4.315 -3.433 -2.645 1.00 97.00 81 ARG A N 1
ATOM 587 C CA . ARG A 1 81 ? 5.636 -2.831 -2.526 1.00 97.00 81 ARG A CA 1
ATOM 588 C C . ARG A 1 81 ? 6.330 -2.909 -3.876 1.00 97.00 81 ARG A C 1
ATOM 590 O O . ARG A 1 81 ? 6.483 -3.999 -4.414 1.00 97.00 81 ARG A O 1
ATOM 597 N N . LEU A 1 82 ? 6.732 -1.756 -4.401 1.00 96.81 82 LEU A N 1
ATOM 598 C CA . LEU A 1 82 ? 7.544 -1.637 -5.604 1.00 96.81 82 LEU A CA 1
ATOM 599 C C . LEU A 1 82 ? 8.984 -1.328 -5.204 1.00 96.81 82 LEU A C 1
ATOM 601 O O . LEU A 1 82 ? 9.327 -0.180 -4.904 1.00 96.81 82 LEU A O 1
ATOM 605 N N . SER A 1 83 ? 9.821 -2.354 -5.231 1.00 95.81 83 SER A N 1
ATOM 606 C CA . SER A 1 83 ? 11.270 -2.227 -5.139 1.00 95.81 83 SER A CA 1
ATOM 607 C C . SER A 1 83 ? 11.793 -1.797 -6.506 1.00 95.81 83 SER A C 1
ATOM 609 O O . SER A 1 83 ? 11.461 -2.421 -7.514 1.00 95.81 83 SER A O 1
ATOM 611 N N . ARG A 1 84 ? 12.545 -0.692 -6.575 1.00 94.44 84 ARG A N 1
ATOM 612 C CA . ARG A 1 84 ? 13.053 -0.166 -7.851 1.00 94.44 84 ARG A CA 1
ATOM 613 C C . ARG A 1 84 ? 14.402 0.550 -7.742 1.00 94.44 84 ARG A C 1
ATOM 615 O O . ARG A 1 84 ? 14.621 1.296 -6.779 1.00 94.44 84 ARG A O 1
ATOM 622 N N . PRO A 1 85 ? 15.256 0.453 -8.777 1.00 94.62 85 PRO A N 1
ATOM 623 C CA . PRO A 1 85 ? 16.416 1.323 -8.911 1.00 94.62 85 PRO A CA 1
ATOM 624 C C . PRO A 1 85 ? 16.010 2.785 -9.084 1.00 94.62 85 PRO A C 1
ATOM 626 O O . PRO A 1 85 ? 15.022 3.119 -9.741 1.00 94.62 85 PRO A O 1
ATOM 629 N N . LYS A 1 86 ? 16.822 3.697 -8.546 1.00 91.62 86 LYS A N 1
ATOM 630 C CA . LYS A 1 86 ? 16.720 5.141 -8.817 1.00 91.62 86 LYS A CA 1
ATOM 631 C C . LYS A 1 86 ? 17.538 5.528 -10.053 1.00 91.62 86 LYS A C 1
ATOM 633 O O . LYS A 1 86 ? 18.355 6.441 -10.007 1.00 91.62 86 LYS A O 1
ATOM 638 N N . ARG A 1 87 ? 17.347 4.793 -11.151 1.00 90.06 87 ARG A N 1
ATOM 639 C CA . ARG A 1 87 ? 18.041 4.999 -12.430 1.00 90.06 87 ARG A CA 1
ATOM 640 C C . ARG A 1 87 ? 17.004 5.148 -13.535 1.00 90.06 87 ARG A C 1
ATOM 642 O O . ARG A 1 87 ? 16.094 4.335 -13.626 1.00 90.06 87 ARG A O 1
ATOM 649 N N . PHE A 1 88 ? 17.154 6.149 -14.396 1.00 86.88 88 PHE A N 1
ATOM 650 C CA . PHE A 1 88 ? 16.211 6.353 -15.502 1.00 86.88 88 PHE A CA 1
ATOM 651 C C . PHE A 1 88 ? 16.257 5.232 -16.545 1.00 86.88 88 PHE A C 1
ATOM 653 O O . PHE A 1 88 ? 15.240 4.938 -17.155 1.00 86.88 88 PHE A O 1
ATOM 660 N N . ALA A 1 89 ? 17.397 4.549 -16.688 1.00 90.19 89 ALA A N 1
ATOM 661 C CA . ALA A 1 89 ? 17.551 3.429 -17.618 1.00 90.19 89 ALA A CA 1
ATOM 662 C C . ALA A 1 89 ? 16.611 2.240 -17.336 1.00 90.19 89 ALA A C 1
ATOM 664 O O . ALA A 1 89 ? 16.418 1.405 -18.207 1.00 90.19 89 ALA A O 1
ATOM 665 N N . THR A 1 90 ? 16.042 2.143 -16.129 1.00 89.06 90 THR A N 1
ATO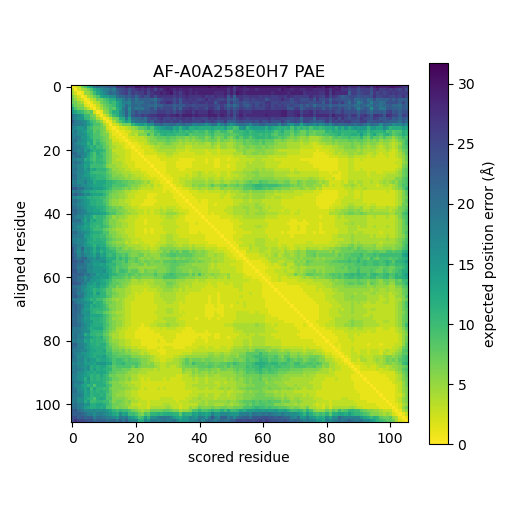M 666 C CA . THR A 1 90 ? 15.098 1.076 -15.757 1.00 89.06 90 THR A CA 1
ATOM 667 C C . THR A 1 90 ? 13.644 1.546 -15.749 1.00 89.06 90 THR A C 1
ATOM 669 O O . THR A 1 90 ? 12.787 0.819 -15.263 1.00 89.06 90 THR A O 1
ATOM 672 N N . LEU A 1 91 ? 13.360 2.770 -16.211 1.00 89.75 91 LEU A N 1
ATOM 673 C CA . LEU A 1 91 ? 12.028 3.366 -16.116 1.00 89.75 91 LEU A CA 1
ATOM 674 C C . LEU A 1 91 ? 10.995 2.595 -16.942 1.00 89.75 91 LEU A C 1
ATOM 676 O O . LEU A 1 91 ? 9.946 2.266 -16.399 1.00 89.75 91 LEU A O 1
ATOM 680 N N . ASP A 1 92 ? 11.322 2.250 -18.187 1.00 91.44 92 ASP A N 1
ATOM 681 C CA . ASP A 1 92 ? 10.409 1.521 -19.078 1.00 91.44 92 ASP A CA 1
ATOM 682 C C . ASP A 1 92 ? 10.018 0.169 -18.470 1.00 91.44 92 ASP A C 1
ATOM 684 O O . ASP A 1 92 ? 8.840 -0.126 -18.311 1.00 91.44 92 ASP A O 1
ATOM 688 N N . ALA A 1 93 ? 11.000 -0.581 -17.960 1.00 90.50 93 ALA A N 1
ATOM 689 C CA . ALA A 1 93 ? 10.754 -1.852 -17.279 1.00 90.50 93 ALA A CA 1
ATOM 690 C C . ALA A 1 93 ? 9.868 -1.712 -16.022 1.00 90.50 93 ALA A C 1
ATOM 692 O O . ALA A 1 93 ? 9.113 -2.623 -15.688 1.00 90.50 93 ALA A O 1
ATOM 693 N N . ILE A 1 94 ? 9.951 -0.582 -15.307 1.00 92.69 94 ILE A N 1
ATOM 694 C CA . ILE A 1 94 ? 9.078 -0.301 -14.158 1.00 92.69 94 ILE A CA 1
ATOM 695 C C . ILE A 1 94 ? 7.648 -0.016 -14.633 1.00 92.69 94 ILE A C 1
ATOM 697 O O . ILE A 1 94 ? 6.702 -0.492 -14.003 1.00 92.69 94 ILE A O 1
ATOM 701 N N . CYS A 1 95 ? 7.482 0.751 -15.713 1.00 92.19 95 CYS A N 1
ATOM 702 C CA . CYS A 1 95 ? 6.175 1.025 -16.309 1.00 92.19 95 CYS A CA 1
ATOM 703 C C . CYS A 1 95 ? 5.515 -0.274 -16.783 1.00 92.19 95 CYS A C 1
ATOM 705 O O . CYS A 1 95 ? 4.404 -0.567 -16.347 1.00 92.19 95 CYS A O 1
ATOM 707 N N . ASP A 1 96 ? 6.238 -1.103 -17.542 1.00 92.62 96 ASP A N 1
ATOM 708 C CA . ASP A 1 96 ? 5.757 -2.398 -18.036 1.00 92.62 96 ASP A CA 1
ATOM 709 C C . ASP A 1 96 ? 5.298 -3.314 -16.892 1.00 92.62 96 ASP A C 1
ATOM 711 O O . ASP A 1 96 ? 4.265 -3.983 -16.986 1.00 92.62 96 ASP A O 1
ATOM 715 N N . LEU A 1 97 ? 6.036 -3.329 -15.774 1.00 93.12 97 LEU A N 1
ATOM 716 C CA . LEU A 1 97 ? 5.684 -4.112 -14.588 1.00 93.12 97 LEU A CA 1
ATOM 717 C C . LEU A 1 97 ? 4.373 -3.633 -13.945 1.00 93.12 97 LEU A C 1
ATOM 719 O O . LEU A 1 97 ? 3.535 -4.452 -13.563 1.00 93.12 97 LEU A O 1
ATOM 723 N N . ILE A 1 98 ? 4.189 -2.316 -13.818 1.00 92.31 98 ILE A N 1
ATOM 724 C CA . ILE A 1 98 ? 2.967 -1.715 -13.266 1.00 92.31 98 ILE A CA 1
ATOM 725 C C . ILE A 1 98 ? 1.786 -1.990 -14.201 1.00 92.31 98 ILE A C 1
ATOM 727 O O . ILE A 1 98 ? 0.736 -2.441 -13.746 1.00 92.31 98 ILE A O 1
ATOM 731 N N . GLU A 1 99 ? 1.955 -1.759 -15.500 1.00 92.31 99 GLU A N 1
ATOM 732 C CA . GLU A 1 99 ? 0.909 -1.976 -16.498 1.00 92.31 99 GLU A CA 1
ATOM 733 C C . GLU A 1 99 ? 0.497 -3.445 -16.563 1.00 92.31 99 GLU A C 1
ATOM 735 O O . GLU A 1 99 ? -0.690 -3.740 -16.513 1.00 92.31 99 GLU A O 1
ATOM 740 N N . THR A 1 100 ? 1.447 -4.381 -16.553 1.00 91.38 100 THR A N 1
ATOM 741 C CA . THR A 1 100 ? 1.144 -5.821 -16.538 1.00 91.38 100 THR A CA 1
ATOM 742 C C . THR A 1 100 ? 0.358 -6.227 -15.288 1.00 91.38 100 THR A C 1
ATOM 744 O O . THR A 1 100 ? -0.563 -7.041 -15.367 1.00 91.38 100 THR A O 1
ATOM 747 N N . GLN A 1 101 ? 0.691 -5.656 -14.126 1.00 91.31 101 GLN A N 1
ATOM 748 C CA . GLN A 1 101 ? 0.021 -5.986 -12.868 1.00 91.31 101 GLN A CA 1
ATOM 749 C C . GLN A 1 101 ? -1.397 -5.40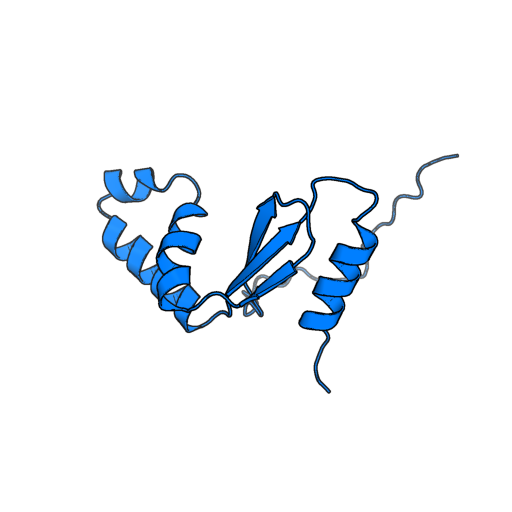4 -12.775 1.00 91.31 101 GLN A C 1
ATOM 751 O O . GLN A 1 101 ? -2.283 -6.045 -12.203 1.00 91.31 101 GLN A O 1
ATOM 756 N N . PHE A 1 102 ? -1.602 -4.186 -13.284 1.00 90.38 102 PHE A N 1
ATOM 757 C CA . PHE A 1 102 ? -2.842 -3.421 -13.110 1.00 90.38 102 PHE A CA 1
ATOM 758 C C . PHE A 1 102 ? -3.645 -3.230 -14.398 1.00 90.38 102 PHE A C 1
ATOM 760 O O . PHE A 1 102 ? -4.643 -2.506 -14.380 1.00 90.38 102 PHE A 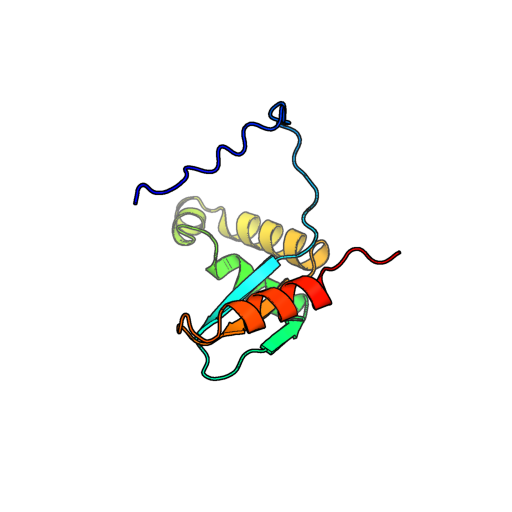O 1
ATOM 767 N N . ALA A 1 103 ? -3.247 -3.875 -15.497 1.00 83.19 103 ALA A N 1
ATOM 768 C CA . ALA A 1 103 ? -4.021 -3.892 -16.727 1.00 83.19 103 ALA A CA 1
ATOM 769 C C . ALA A 1 103 ? -5.468 -4.310 -16.417 1.00 83.19 103 ALA A C 1
ATOM 771 O O . ALA A 1 103 ? -5.689 -5.231 -15.616 1.00 83.19 103 ALA A O 1
ATOM 772 N N . PRO A 1 104 ? -6.465 -3.641 -17.023 1.00 70.38 104 PRO A N 1
ATOM 773 C CA . PRO A 1 104 ? -7.855 -4.018 -16.844 1.00 70.38 104 PRO A CA 1
ATOM 774 C C . PRO A 1 104 ? -8.015 -5.484 -17.245 1.00 70.38 104 PRO A C 1
ATOM 776 O O . PRO A 1 104 ? -7.698 -5.873 -18.370 1.00 70.38 104 PRO A O 1
ATOM 779 N N . ARG A 1 105 ? -8.467 -6.315 -16.302 1.00 56.59 105 ARG A N 1
ATOM 780 C CA . ARG A 1 105 ? -8.869 -7.682 -16.634 1.00 56.59 105 ARG A CA 1
ATOM 781 C C . ARG A 1 105 ? -10.141 -7.605 -17.492 1.00 56.59 105 ARG A C 1
ATOM 783 O O . ARG A 1 105 ? -10.977 -6.750 -17.192 1.00 56.59 105 ARG A O 1
ATOM 790 N N . PRO A 1 106 ? -10.249 -8.429 -18.549 1.00 47.84 106 PRO A N 1
ATOM 791 C CA . PRO A 1 106 ? -11.430 -8.463 -19.407 1.00 47.84 106 PRO A CA 1
ATOM 792 C C . PRO A 1 106 ? -12.698 -8.840 -18.634 1.00 47.84 106 PRO A C 1
ATOM 794 O O . PRO A 1 106 ? -12.581 -9.535 -17.596 1.00 47.84 106 PRO A O 1
#

pLDDT: mean 87.09, std 12.98, range [47.84, 97.56]

Foldseek 3Di:
DDPPPPDPPPPDDDDPDDDDAQAAEAEDEDPDWDKAWDQLVRQLVVVCVVDDPNVVCVVVVNNVVSSVVSSVCSVRHTYIYTHDHPDPVCVVVNVVVVCVVPPDDD